Protein AF-A0A895A8F3-F1 (afdb_monomer_lite)

pLDDT: mean 84.78, std 18.34, range [39.97, 97.62]

Foldseek 3Di:
DDDPPPDPPAAACPPPPWDKDFDADCDPCVPPVHHGGHGFWIGGPFAGWIDGQDPPPGDDPQPTCGDPPGPCNNHDHPVCCVVPVPPDPDDPDD

Secondary structure (DSSP, 8-state):
---------PEETTSTT--EEEEEP-S-HHHHS--TTSEEEEEETTSS-EEE--SSS---GGG----TT-TTTTEE-HHHHHHH---SS-----

Radius of gyration: 17.78 Å; chains: 1; bounding box: 48×42×44 Å

Structure (mmCIF, N/CA/C/O backbone):
data_AF-A0A895A8F3-F1
#
_entry.id   AF-A0A895A8F3-F1
#
loop_
_atom_site.group_PDB
_atom_site.id
_atom_site.type_symbol
_atom_site.label_atom_id
_atom_site.label_alt_id
_atom_site.label_comp_id
_atom_site.label_asym_id
_atom_site.label_entity_id
_atom_site.label_seq_id
_atom_site.pdbx_PDB_ins_code
_atom_site.Cartn_x
_atom_site.Cartn_y
_atom_site.Cartn_z
_atom_site.occupancy
_atom_site.B_iso_or_equiv
_atom_site.auth_seq_id
_atom_site.auth_comp_id
_atom_site.auth_asym_id
_atom_site.auth_atom_id
_atom_site.pdbx_PDB_model_num
ATOM 1 N N . MET A 1 1 ? -34.647 12.004 23.676 1.00 43.09 1 MET A N 1
ATOM 2 C CA . MET A 1 1 ? -33.216 12.336 23.530 1.00 43.09 1 MET A CA 1
ATOM 3 C C . MET A 1 1 ? -32.440 11.033 23.522 1.00 43.09 1 MET A C 1
ATOM 5 O O . MET A 1 1 ? -32.375 10.400 24.561 1.00 43.09 1 MET A O 1
ATOM 9 N N . THR A 1 2 ? -31.906 10.627 22.373 1.00 39.97 2 THR A N 1
ATOM 10 C CA . THR A 1 2 ? -30.866 9.591 22.264 1.00 39.97 2 THR A CA 1
ATOM 11 C C . THR A 1 2 ? -30.160 9.822 20.933 1.00 39.97 2 THR A C 1
ATOM 13 O O . THR A 1 2 ? -30.634 9.400 19.883 1.00 39.97 2 THR A O 1
ATOM 16 N N . ALA A 1 3 ? -29.069 10.586 20.962 1.00 41.38 3 ALA A N 1
ATOM 17 C CA . ALA A 1 3 ? -28.160 10.669 19.829 1.00 41.38 3 ALA A CA 1
ATOM 18 C C . ALA A 1 3 ? -27.438 9.319 19.732 1.00 41.38 3 ALA A C 1
ATOM 20 O O . ALA A 1 3 ? -26.687 8.946 20.631 1.00 41.38 3 ALA A O 1
ATOM 21 N N . SER A 1 4 ? -27.740 8.547 18.689 1.00 44.59 4 SER A N 1
ATOM 22 C CA . SER A 1 4 ? -27.045 7.300 18.386 1.00 44.59 4 SER A CA 1
ATOM 23 C C . SER A 1 4 ? -25.570 7.598 18.131 1.00 44.59 4 SER A C 1
ATOM 25 O O . SER A 1 4 ? -25.228 8.326 17.201 1.00 44.59 4 SER A O 1
ATOM 27 N N . ASN A 1 5 ? -24.717 7.031 18.978 1.00 48.81 5 ASN A N 1
ATOM 28 C CA . ASN A 1 5 ? -23.268 7.080 18.876 1.00 48.81 5 ASN A CA 1
ATOM 29 C C . ASN A 1 5 ? -22.852 6.381 17.567 1.00 48.81 5 ASN A C 1
ATOM 31 O O . ASN A 1 5 ? -22.881 5.153 17.486 1.00 48.81 5 ASN A O 1
ATOM 35 N N . ARG A 1 6 ? -22.558 7.139 16.502 1.00 46.81 6 ARG A N 1
ATOM 36 C CA . ARG A 1 6 ? -21.938 6.579 15.295 1.00 46.81 6 ARG A CA 1
ATOM 37 C C . ARG A 1 6 ? -20.478 6.3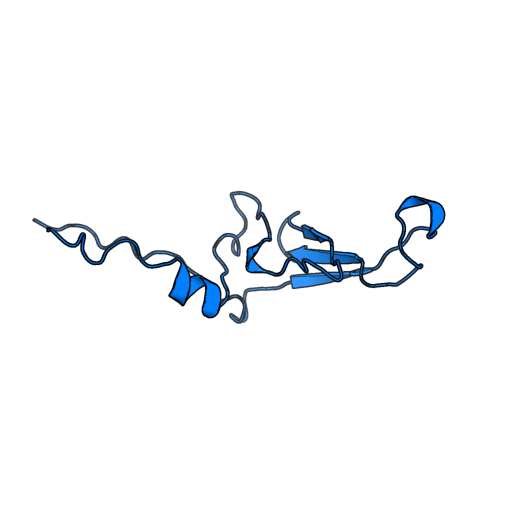21 15.635 1.00 46.81 6 ARG A C 1
ATOM 39 O O . ARG A 1 6 ? -19.670 7.238 15.569 1.00 46.81 6 ARG A O 1
ATOM 46 N N . SER A 1 7 ? -20.158 5.090 16.015 1.00 51.69 7 SER A N 1
ATOM 47 C CA . SER A 1 7 ? -18.776 4.625 16.066 1.00 51.69 7 SER A CA 1
ATOM 48 C C . SER A 1 7 ? -18.140 4.868 14.700 1.00 51.69 7 SER A C 1
ATOM 50 O O . SER A 1 7 ? -18.567 4.294 13.698 1.00 51.69 7 SER A O 1
ATOM 52 N N . SER A 1 8 ? -17.164 5.767 14.644 1.00 57.03 8 SER A N 1
ATOM 53 C CA . SER A 1 8 ? -16.288 5.931 13.492 1.00 57.03 8 SER A CA 1
ATOM 54 C C . SER A 1 8 ? -15.644 4.569 13.221 1.00 57.03 8 SER A C 1
ATOM 56 O O . SER A 1 8 ? -14.888 4.082 14.057 1.00 57.03 8 SER A O 1
ATOM 58 N N . ASN A 1 9 ? -15.993 3.914 12.109 1.00 70.12 9 ASN A N 1
ATOM 59 C CA . ASN A 1 9 ? -15.415 2.628 11.695 1.00 70.12 9 ASN A CA 1
ATOM 60 C C . ASN A 1 9 ? -13.972 2.845 11.223 1.00 70.12 9 ASN A C 1
ATOM 62 O O . ASN A 1 9 ? -13.693 2.756 10.033 1.00 70.12 9 ASN A O 1
ATOM 66 N N . VAL A 1 10 ? -13.073 3.205 12.134 1.00 76.31 10 VAL A N 1
ATOM 67 C CA . VAL A 1 10 ? -11.644 3.321 11.853 1.00 76.31 10 VAL A CA 1
ATOM 68 C C . VAL A 1 10 ? -10.993 1.998 12.243 1.00 76.31 10 VAL A C 1
ATOM 70 O O . VAL A 1 10 ? -11.067 1.587 13.399 1.00 76.31 10 VAL A O 1
ATOM 73 N N . GLN A 1 11 ? -10.423 1.314 11.254 1.00 89.50 11 GLN A N 1
ATOM 74 C CA . GLN A 1 11 ? -9.739 0.027 11.404 1.00 89.50 11 GLN A CA 1
ATOM 75 C C . GLN A 1 11 ? -8.228 0.273 11.510 1.00 89.50 11 GLN A C 1
ATOM 77 O O . GLN A 1 11 ? -7.717 1.239 10.939 1.00 89.50 11 GLN A O 1
ATOM 82 N N . SER A 1 12 ? -7.490 -0.574 12.223 1.00 92.25 12 SER A N 1
ATOM 83 C CA . SER A 1 12 ? -6.031 -0.473 12.257 1.00 92.25 12 SER A CA 1
ATOM 84 C C . SER A 1 12 ? -5.425 -1.099 11.002 1.00 92.25 12 SER A C 1
ATOM 86 O O . SER A 1 12 ? -5.834 -2.172 10.550 1.00 92.25 12 SER A O 1
ATOM 88 N N . VAL A 1 13 ? -4.379 -0.473 10.457 1.00 94.88 13 VAL A N 1
ATOM 89 C CA . VAL A 1 13 ? -3.582 -1.085 9.373 1.00 94.88 13 VAL A CA 1
ATOM 90 C C . VAL A 1 13 ? -2.838 -2.344 9.823 1.00 94.88 13 VAL A C 1
ATOM 92 O O . VAL A 1 13 ? -2.374 -3.110 8.988 1.00 94.88 13 VAL A O 1
ATOM 95 N N . TRP A 1 14 ? -2.746 -2.560 11.136 1.00 93.06 14 TRP A N 1
ATOM 96 C CA . TRP A 1 14 ? -2.086 -3.707 11.757 1.00 93.06 14 TRP A CA 1
ATOM 97 C C . TRP A 1 14 ? -3.059 -4.823 12.165 1.00 93.06 14 TRP A C 1
ATOM 99 O O . TRP A 1 14 ? -2.629 -5.811 12.760 1.00 93.06 14 TRP A O 1
ATOM 109 N N . ASP A 1 15 ? -4.361 -4.668 11.900 1.00 93.81 15 ASP A N 1
ATOM 110 C CA . ASP A 1 15 ? -5.334 -5.723 12.186 1.00 93.81 15 ASP A CA 1
ATOM 111 C C . ASP A 1 15 ? -5.067 -6.953 11.300 1.00 93.81 15 ASP A C 1
ATOM 113 O O . ASP A 1 15 ? -4.757 -6.790 10.121 1.00 93.81 15 ASP A O 1
ATOM 117 N N . PRO A 1 16 ? -5.251 -8.195 11.796 1.00 91.69 16 PRO A N 1
ATOM 118 C CA . PRO A 1 16 ? -4.993 -9.408 11.008 1.00 91.69 16 PRO A CA 1
ATOM 119 C C . PRO A 1 16 ? -5.813 -9.532 9.716 1.00 91.69 16 PRO A C 1
ATOM 121 O O . PRO A 1 16 ? -5.477 -10.339 8.857 1.00 91.69 16 PRO A O 1
ATOM 124 N N . GLY A 1 17 ? -6.918 -8.788 9.607 1.00 90.06 17 GLY A N 1
ATOM 125 C CA . GLY A 1 17 ? -7.763 -8.723 8.412 1.00 90.06 17 GLY A CA 1
ATOM 126 C C . GLY A 1 17 ? -7.421 -7.571 7.463 1.00 90.06 17 GLY A C 1
ATOM 127 O O . GLY A 1 17 ? -8.187 -7.327 6.534 1.00 90.06 17 GLY A O 1
ATOM 128 N N . THR A 1 18 ? -6.340 -6.830 7.715 1.00 94.94 18 THR A N 1
ATOM 129 C CA . THR A 1 18 ? -5.832 -5.792 6.817 1.00 94.94 18 THR A CA 1
ATOM 130 C C . THR A 1 18 ? -4.578 -6.308 6.121 1.00 94.94 18 THR A C 1
ATOM 132 O O . THR A 1 18 ? -3.605 -6.660 6.784 1.00 94.94 18 THR A O 1
ATOM 135 N N . GLU A 1 19 ? -4.577 -6.322 4.789 1.00 96.69 19 GLU A N 1
ATOM 136 C CA . GLU A 1 19 ? -3.465 -6.867 4.011 1.00 96.69 19 GLU A CA 1
ATOM 137 C C . GLU A 1 19 ? -3.043 -5.910 2.885 1.00 96.69 19 GLU A C 1
ATOM 139 O O . GLU A 1 19 ? -3.867 -5.282 2.207 1.00 96.69 19 GLU A O 1
ATOM 144 N N . PHE A 1 20 ? -1.728 -5.785 2.704 1.00 96.62 20 PHE A N 1
ATOM 145 C CA . PHE A 1 20 ? -1.094 -4.936 1.700 1.00 96.62 20 PHE A CA 1
ATOM 146 C C . PHE A 1 20 ? 0.067 -5.683 1.049 1.00 96.62 20 PHE A C 1
ATOM 148 O O . PHE A 1 20 ? 0.741 -6.481 1.700 1.00 96.62 20 PHE A O 1
ATOM 155 N N . GLU A 1 21 ? 0.335 -5.376 -0.214 1.00 96.38 21 GLU A N 1
ATOM 156 C CA . GLU A 1 21 ? 1.408 -5.991 -0.990 1.00 96.38 21 GLU A CA 1
ATOM 157 C C . GLU A 1 21 ? 2.335 -4.928 -1.586 1.00 96.38 21 GLU A C 1
ATOM 159 O O . GLU A 1 21 ? 1.907 -3.833 -1.947 1.00 96.38 21 GLU A O 1
ATOM 164 N N . ILE A 1 22 ? 3.624 -5.256 -1.694 1.00 96.25 22 ILE A N 1
ATOM 165 C CA . ILE A 1 22 ? 4.581 -4.462 -2.465 1.00 96.25 22 ILE A CA 1
ATOM 166 C C . ILE A 1 22 ? 4.771 -5.121 -3.830 1.00 96.25 22 ILE A C 1
ATOM 168 O O . ILE A 1 22 ? 5.475 -6.128 -3.955 1.00 96.25 22 ILE A O 1
ATOM 172 N N . THR A 1 23 ? 4.203 -4.505 -4.861 1.00 96.69 23 THR A N 1
ATOM 173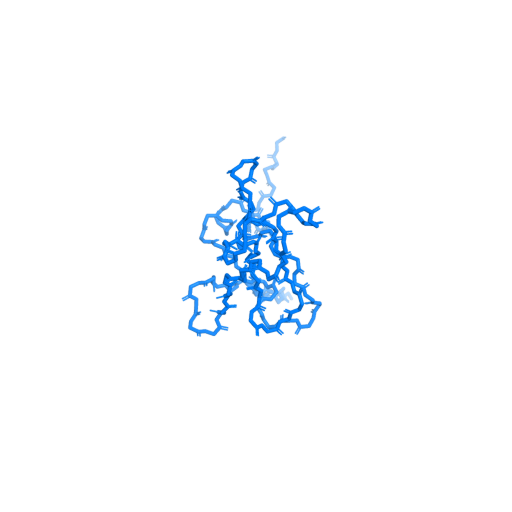 C CA . THR A 1 23 ? 4.306 -4.972 -6.243 1.00 96.69 23 THR A CA 1
ATOM 174 C C . THR A 1 23 ? 5.563 -4.416 -6.905 1.00 96.69 23 THR A C 1
ATOM 176 O O . THR A 1 23 ? 5.896 -3.230 -6.802 1.00 96.69 23 THR A O 1
ATOM 179 N N . ARG A 1 24 ? 6.290 -5.296 -7.600 1.00 96.94 24 ARG A N 1
ATOM 180 C CA . ARG A 1 24 ? 7.574 -4.996 -8.252 1.00 96.94 24 ARG A CA 1
ATOM 181 C C . ARG A 1 24 ? 7.401 -4.699 -9.736 1.00 96.94 24 ARG A C 1
ATOM 183 O O . ARG A 1 24 ? 6.551 -5.312 -10.382 1.00 96.94 24 ARG A O 1
ATOM 190 N N . SER A 1 25 ? 8.242 -3.822 -10.291 1.00 97.06 25 SER A N 1
ATOM 191 C CA . SER A 1 25 ? 8.227 -3.537 -11.729 1.00 97.06 25 SER A CA 1
ATOM 192 C C . SER A 1 25 ? 8.500 -4.800 -12.551 1.00 97.06 25 SER A C 1
ATOM 194 O O . SER A 1 25 ? 9.419 -5.565 -12.253 1.00 97.06 25 SER A O 1
ATOM 196 N N . GLN A 1 26 ? 7.686 -5.005 -13.587 1.00 97.12 26 GLN A N 1
ATOM 197 C CA . GLN A 1 26 ? 7.801 -6.104 -14.552 1.00 97.12 26 GLN A CA 1
ATOM 198 C C . GLN A 1 26 ? 8.183 -5.608 -15.955 1.00 97.12 26 GLN A C 1
ATOM 200 O O . GLN A 1 26 ? 8.254 -6.402 -16.890 1.00 97.12 26 GLN A O 1
ATOM 205 N N . SER A 1 27 ? 8.418 -4.304 -16.112 1.00 96.31 27 SER A N 1
ATOM 206 C CA . SER A 1 27 ? 8.787 -3.679 -17.382 1.00 96.31 27 SER A CA 1
ATOM 207 C C . SER A 1 27 ? 10.260 -3.254 -17.395 1.00 96.31 27 SER A C 1
ATOM 209 O O . SER A 1 27 ? 10.871 -3.064 -16.342 1.00 96.31 27 SER A O 1
ATOM 211 N N . PRO A 1 28 ? 10.867 -3.120 -18.585 1.00 95.88 28 PRO A N 1
ATOM 212 C CA . PRO A 1 28 ? 12.127 -2.417 -18.767 1.00 95.88 28 PRO A CA 1
ATOM 213 C C . PRO A 1 28 ? 12.092 -0.987 -18.214 1.00 95.88 28 PRO A C 1
ATOM 215 O O . PRO A 1 28 ? 11.114 -0.263 -18.392 1.00 95.88 28 PRO A O 1
ATOM 218 N N . ILE A 1 29 ? 13.236 -0.539 -17.688 1.00 96.06 29 ILE A N 1
ATOM 219 C CA . ILE A 1 29 ? 13.425 0.813 -17.131 1.00 96.06 29 ILE A CA 1
ATOM 220 C C . ILE A 1 29 ? 13.071 1.945 -18.099 1.00 96.06 29 ILE A C 1
ATOM 222 O O . ILE A 1 29 ? 12.681 3.028 -17.678 1.00 96.06 29 ILE A O 1
ATOM 226 N N . SER A 1 30 ? 13.183 1.707 -19.404 1.00 96.56 30 SER A N 1
ATOM 227 C CA . SER A 1 30 ? 12.829 2.685 -20.431 1.00 96.56 30 SER A CA 1
ATOM 228 C C . SER A 1 30 ? 11.329 2.968 -20.532 1.00 96.56 30 SER A C 1
ATOM 230 O O . SER A 1 30 ? 10.965 3.979 -21.123 1.00 96.56 30 SER A O 1
ATOM 232 N N . GLU A 1 31 ? 10.465 2.085 -20.024 1.00 95.75 31 GLU A N 1
ATOM 233 C CA . GLU A 1 31 ? 9.009 2.221 -20.161 1.00 95.75 31 GLU A CA 1
ATOM 234 C C . GLU A 1 31 ? 8.365 2.918 -18.964 1.00 95.75 31 GLU A C 1
ATOM 236 O O . GLU A 1 31 ? 7.478 3.750 -19.142 1.00 95.75 31 GLU A O 1
ATOM 241 N N . ASP A 1 32 ? 8.802 2.601 -17.746 1.00 91.56 32 ASP A N 1
ATOM 242 C CA . ASP A 1 32 ? 8.182 3.111 -16.522 1.00 91.56 32 ASP A CA 1
ATOM 243 C C . ASP A 1 32 ? 9.147 3.834 -15.579 1.00 91.56 32 ASP A C 1
ATOM 245 O O . ASP A 1 32 ? 8.703 4.366 -14.564 1.00 91.56 32 ASP A O 1
ATOM 249 N N . GLY A 1 33 ? 10.438 3.884 -15.915 1.00 93.00 33 GLY A N 1
ATOM 250 C CA . GLY A 1 33 ? 11.473 4.491 -15.084 1.00 93.00 33 GLY A CA 1
ATOM 251 C C . GLY A 1 33 ? 11.995 3.584 -13.973 1.00 93.00 33 GLY A C 1
ATOM 252 O O . GLY A 1 33 ? 12.864 4.035 -13.227 1.00 93.00 33 GLY A O 1
ATOM 253 N N . PHE A 1 34 ? 11.526 2.330 -13.884 1.00 94.81 34 PHE A N 1
ATOM 254 C CA . PHE A 1 34 ? 11.903 1.408 -12.819 1.00 94.81 34 PHE A CA 1
ATOM 255 C C . PHE A 1 34 ? 12.803 0.259 -13.306 1.00 94.81 34 PHE A C 1
ATOM 257 O O . PHE A 1 34 ? 12.582 -0.346 -14.354 1.00 94.81 34 PHE A O 1
ATOM 264 N N . LYS A 1 35 ? 13.835 -0.102 -12.538 1.00 95.81 35 LYS A N 1
ATOM 265 C CA . LYS A 1 35 ? 14.600 -1.336 -12.765 1.00 95.81 35 LYS A CA 1
ATOM 266 C C . LYS A 1 35 ? 13.688 -2.551 -12.619 1.00 95.81 35 LYS A C 1
ATOM 268 O O . LYS A 1 35 ? 12.881 -2.64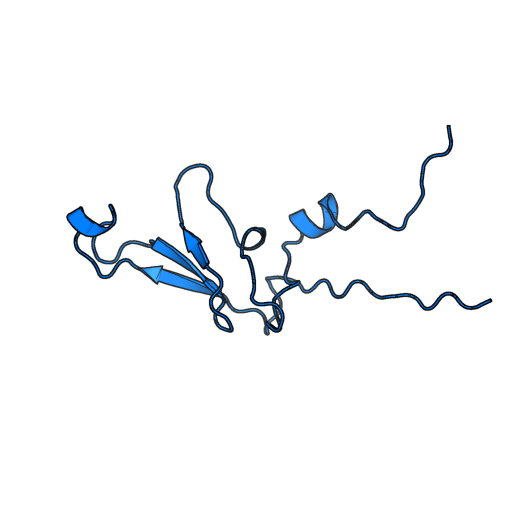8 -11.695 1.00 95.81 35 LYS A O 1
ATOM 273 N N . LEU A 1 36 ? 13.893 -3.536 -13.491 1.00 96.94 36 LEU A N 1
ATOM 274 C CA . LEU A 1 36 ? 13.147 -4.788 -13.440 1.00 96.94 36 LEU A CA 1
ATOM 275 C C . LEU A 1 36 ? 13.283 -5.446 -12.058 1.00 96.94 36 LEU A C 1
ATOM 277 O O . LEU A 1 36 ? 14.392 -5.671 -11.567 1.00 96.94 36 LEU A O 1
ATOM 281 N N . GLY A 1 37 ? 12.144 -5.769 -11.450 1.00 95.88 37 GLY A N 1
ATOM 282 C CA . GLY A 1 37 ? 12.066 -6.398 -10.139 1.00 95.88 37 GLY A CA 1
ATOM 283 C C . GLY A 1 37 ? 12.200 -5.444 -8.952 1.00 95.88 37 GLY A C 1
ATOM 284 O O . GLY A 1 37 ? 12.127 -5.911 -7.813 1.00 95.88 37 GLY A O 1
ATOM 285 N N . GLU A 1 38 ? 12.373 -4.138 -9.148 1.00 95.62 38 GLU A N 1
ATOM 286 C CA . GLU A 1 38 ? 12.410 -3.210 -8.017 1.00 95.62 38 GLU A CA 1
ATOM 287 C C . GLU A 1 38 ? 11.004 -2.896 -7.474 1.00 95.62 38 GLU A C 1
ATOM 289 O O . GLU A 1 38 ? 10.031 -2.955 -8.234 1.00 95.62 38 GLU A O 1
ATOM 294 N N . PRO A 1 39 ? 10.860 -2.615 -6.162 1.00 94.75 39 PRO A N 1
ATOM 295 C CA . PRO A 1 39 ? 9.595 -2.179 -5.577 1.00 94.75 39 PRO A CA 1
ATOM 296 C C . PRO A 1 39 ? 9.045 -0.953 -6.301 1.00 94.75 39 PRO A C 1
ATOM 298 O O . PRO A 1 39 ? 9.748 0.041 -6.445 1.00 94.75 39 PRO A O 1
ATOM 301 N N . LYS A 1 40 ? 7.790 -1.032 -6.744 1.00 95.25 40 LYS A N 1
ATOM 302 C CA . LYS A 1 40 ? 7.160 0.023 -7.540 1.00 95.25 40 LYS A CA 1
ATOM 303 C C . LYS A 1 40 ? 5.889 0.547 -6.894 1.00 95.25 40 LYS A C 1
ATOM 305 O O . LYS A 1 40 ? 5.703 1.755 -6.815 1.00 95.25 40 LYS A O 1
ATOM 310 N N . TYR A 1 41 ? 5.020 -0.342 -6.428 1.00 96.75 41 TYR A N 1
ATOM 311 C CA . TYR A 1 41 ? 3.749 0.038 -5.822 1.00 96.75 41 TYR A CA 1
ATOM 312 C C . TYR A 1 41 ? 3.587 -0.591 -4.446 1.00 96.75 41 TYR A C 1
ATOM 314 O O . TYR A 1 41 ? 4.009 -1.723 -4.228 1.00 96.75 41 TYR A O 1
ATOM 322 N N . LEU A 1 42 ? 2.937 0.143 -3.549 1.00 96.62 42 LEU A N 1
ATOM 323 C CA . LEU A 1 42 ? 2.239 -0.411 -2.398 1.00 96.62 42 LEU A CA 1
ATOM 324 C C . LEU A 1 42 ? 0.766 -0.545 -2.787 1.00 96.62 42 LEU A C 1
ATOM 326 O O . LEU A 1 42 ? 0.169 0.428 -3.249 1.00 96.62 42 LEU A O 1
ATOM 330 N N . GLU A 1 43 ? 0.192 -1.730 -2.624 1.00 97.62 43 GLU A N 1
ATOM 331 C CA . GLU A 1 43 ? -1.141 -2.081 -3.113 1.00 97.62 43 GLU A CA 1
ATOM 332 C C . GLU A 1 43 ? -2.000 -2.699 -2.001 1.00 97.62 43 GLU A C 1
ATOM 334 O O . GLU A 1 43 ? -1.501 -3.316 -1.060 1.00 97.62 43 GLU A O 1
ATOM 339 N N . CYS A 1 44 ? -3.315 -2.525 -2.108 1.00 97.38 44 CYS A N 1
ATOM 340 C CA . CYS A 1 44 ? -4.296 -3.228 -1.289 1.00 97.38 44 CYS A CA 1
ATOM 341 C C . CYS A 1 44 ? -4.480 -4.660 -1.805 1.00 97.38 44 CYS A C 1
ATOM 343 O O . CYS A 1 44 ? -4.771 -4.845 -2.984 1.00 97.38 44 CYS A O 1
ATOM 345 N N . ALA A 1 45 ? -4.445 -5.666 -0.929 1.00 97.19 45 ALA A N 1
ATOM 346 C CA . ALA A 1 45 ? -4.654 -7.060 -1.340 1.00 97.19 45 ALA A CA 1
ATOM 347 C C . ALA A 1 45 ? -6.120 -7.405 -1.695 1.00 97.19 45 ALA A C 1
ATOM 349 O O . ALA A 1 45 ? -6.421 -8.507 -2.154 1.00 97.19 45 ALA A O 1
ATOM 350 N N . HIS A 1 46 ? -7.067 -6.492 -1.456 1.00 96.31 46 HIS A N 1
ATOM 351 C CA . HIS A 1 46 ? -8.509 -6.748 -1.586 1.00 96.31 46 HIS A CA 1
ATOM 352 C C . HIS A 1 46 ? -9.234 -5.811 -2.563 1.00 96.31 46 HIS A C 1
ATOM 354 O O . HIS A 1 46 ? -10.442 -5.945 -2.759 1.00 96.31 46 HIS A O 1
ATOM 360 N N . CYS A 1 47 ? -8.549 -4.828 -3.149 1.00 97.06 47 CYS A N 1
ATOM 361 C CA . CYS A 1 47 ? -9.141 -3.903 -4.119 1.00 97.06 47 CYS A CA 1
ATOM 362 C C . CYS A 1 47 ? -8.073 -3.323 -5.051 1.00 97.06 47 CYS A C 1
ATOM 364 O O . CYS A 1 47 ? -6.895 -3.608 -4.886 1.00 97.06 47 CYS A O 1
ATOM 366 N N . SER A 1 48 ? -8.459 -2.470 -6.000 1.00 96.50 48 SER A N 1
ATOM 367 C CA . SER A 1 48 ? -7.526 -1.936 -7.006 1.00 96.50 48 SER A CA 1
ATOM 368 C C . SER A 1 48 ? -6.620 -0.788 -6.521 1.00 96.50 48 SER A C 1
ATOM 370 O O . SER A 1 48 ? -5.846 -0.229 -7.302 1.00 96.50 48 SER A O 1
ATOM 372 N N . ALA A 1 49 ? -6.716 -0.412 -5.242 1.00 97.44 49 ALA A N 1
ATOM 373 C CA . ALA A 1 49 ? -5.988 0.718 -4.682 1.00 97.44 49 ALA A CA 1
ATOM 374 C C . ALA A 1 49 ? -4.486 0.468 -4.613 1.00 97.44 49 ALA A C 1
ATOM 376 O O . ALA A 1 49 ? -4.034 -0.553 -4.093 1.00 97.44 49 ALA A O 1
ATOM 377 N N . ARG A 1 50 ? -3.725 1.456 -5.082 1.00 97.12 50 ARG A N 1
ATOM 378 C CA . ARG A 1 50 ? -2.268 1.449 -5.057 1.00 97.12 50 ARG A CA 1
ATOM 379 C C . ARG A 1 50 ? -1.690 2.852 -5.036 1.00 97.12 50 ARG A C 1
ATOM 381 O O . ARG A 1 50 ? -2.285 3.776 -5.592 1.00 97.12 50 ARG A O 1
ATOM 388 N N . VAL A 1 51 ? -0.505 2.982 -4.457 1.00 96.19 51 VAL A N 1
ATOM 389 C CA . VAL A 1 51 ? 0.317 4.197 -4.487 1.00 96.19 51 VAL A CA 1
ATOM 390 C C . VAL A 1 51 ? 1.715 3.860 -4.989 1.00 96.19 51 VAL A C 1
ATOM 392 O O . VAL A 1 51 ? 2.224 2.764 -4.754 1.00 96.19 51 VAL A O 1
ATOM 395 N N . LEU A 1 52 ? 2.315 4.784 -5.740 1.00 94.81 52 LEU A N 1
ATOM 396 C CA . LEU A 1 52 ? 3.674 4.631 -6.255 1.00 94.81 52 LEU A CA 1
ATOM 397 C C . LEU A 1 52 ? 4.674 4.821 -5.114 1.00 94.81 52 LEU A C 1
ATOM 399 O O . LEU A 1 52 ? 4.627 5.842 -4.441 1.00 94.81 52 LEU A O 1
ATOM 403 N N . LEU A 1 53 ? 5.588 3.876 -4.925 1.00 93.12 53 LEU A N 1
ATOM 404 C CA . LEU A 1 53 ? 6.683 4.022 -3.973 1.00 93.12 53 LEU A CA 1
ATOM 405 C C . LEU A 1 53 ? 7.753 4.935 -4.580 1.00 93.12 53 LEU A C 1
ATOM 407 O O . LEU A 1 53 ? 8.389 4.594 -5.576 1.00 93.12 53 LEU A O 1
ATOM 411 N N . THR A 1 54 ? 7.933 6.103 -3.977 1.00 89.44 54 THR A N 1
ATOM 412 C CA . THR A 1 54 ? 8.922 7.123 -4.350 1.00 89.44 54 THR A CA 1
ATOM 413 C C . THR A 1 54 ? 9.818 7.439 -3.160 1.00 89.44 54 THR A C 1
ATOM 415 O O . THR A 1 54 ? 9.426 7.210 -2.020 1.00 89.44 54 THR A O 1
ATOM 418 N N . GLU A 1 55 ? 11.027 7.955 -3.404 1.00 86.00 55 GLU A N 1
ATOM 419 C CA . GLU A 1 55 ? 11.948 8.312 -2.313 1.00 86.00 55 GLU A CA 1
ATOM 420 C C . GLU A 1 55 ? 11.380 9.456 -1.459 1.00 86.00 55 GLU A C 1
ATOM 422 O O . GLU A 1 55 ? 11.193 9.285 -0.257 1.00 86.00 55 GLU A O 1
ATOM 427 N N . GLU A 1 56 ? 11.042 10.594 -2.079 1.00 86.56 56 GLU A N 1
ATOM 428 C CA . GLU A 1 56 ? 10.441 11.744 -1.396 1.00 86.56 56 GLU A CA 1
ATOM 429 C C . GLU A 1 56 ? 9.469 12.520 -2.315 1.00 86.56 56 GLU A C 1
ATOM 431 O O . GLU A 1 56 ? 9.843 12.882 -3.434 1.00 86.56 56 GLU A O 1
ATOM 436 N N . PRO A 1 57 ? 8.235 12.826 -1.858 1.00 84.38 57 PRO A N 1
ATOM 437 C CA . PRO A 1 57 ? 7.587 12.232 -0.688 1.00 84.38 57 PRO A CA 1
ATOM 438 C C . PRO A 1 57 ? 7.331 10.736 -0.928 1.00 84.38 57 PRO A C 1
ATOM 440 O O . PRO A 1 57 ? 7.042 10.337 -2.051 1.00 84.38 57 PRO A O 1
ATOM 443 N N . SER A 1 58 ? 7.427 9.913 0.114 1.00 83.81 58 SER A N 1
ATOM 444 C CA . SER A 1 58 ? 7.078 8.490 0.045 1.00 83.81 58 SER A CA 1
ATOM 445 C C . SER A 1 58 ? 5.634 8.311 0.520 1.00 83.81 58 SER A C 1
ATOM 447 O O . SER A 1 58 ? 5.395 8.406 1.728 1.00 83.81 58 SER A O 1
ATOM 449 N N . PRO A 1 59 ? 4.648 8.135 -0.382 1.00 89.19 59 PRO A N 1
ATOM 450 C CA . PRO A 1 59 ? 3.277 7.869 0.035 1.00 89.19 59 PRO A CA 1
ATOM 451 C C . PRO A 1 59 ? 3.207 6.507 0.733 1.00 89.19 59 PRO A C 1
ATOM 453 O O . PRO A 1 59 ? 3.805 5.524 0.290 1.00 89.19 59 PRO A O 1
ATOM 456 N N . GLY A 1 60 ? 2.475 6.460 1.837 1.00 89.75 60 GLY A N 1
ATOM 457 C CA . GLY A 1 60 ? 2.300 5.281 2.664 1.00 89.75 60 GLY A CA 1
ATOM 458 C C . GLY A 1 60 ? 0.906 4.676 2.541 1.00 89.75 60 GLY A C 1
ATOM 459 O O . GLY A 1 60 ? 0.143 4.926 1.607 1.00 89.75 60 GLY A O 1
ATOM 460 N N . ILE A 1 61 ? 0.580 3.836 3.524 1.00 93.62 61 ILE A N 1
ATOM 461 C CA . ILE A 1 61 ? -0.703 3.130 3.600 1.00 93.62 61 ILE A CA 1
ATOM 462 C C . ILE A 1 61 ? -1.879 4.114 3.725 1.00 93.62 61 ILE A C 1
ATOM 464 O O . ILE A 1 61 ? -2.941 3.865 3.159 1.00 93.62 61 ILE A O 1
ATOM 468 N N . ASP A 1 62 ? -1.705 5.237 4.427 1.00 92.88 62 ASP A N 1
ATOM 469 C CA . ASP A 1 62 ? -2.783 6.208 4.659 1.00 92.88 62 ASP A CA 1
ATOM 470 C C . ASP A 1 62 ? -3.203 6.960 3.380 1.00 92.88 62 ASP A C 1
ATOM 472 O O . ASP A 1 62 ? -4.329 7.458 3.293 1.00 92.88 62 ASP A O 1
ATOM 476 N N . GLU A 1 63 ? -2.339 6.995 2.360 1.00 92.50 63 GLU A N 1
ATOM 477 C CA . GLU A 1 63 ? -2.605 7.609 1.056 1.00 92.50 63 GLU A CA 1
ATOM 478 C C . GLU A 1 63 ? -3.331 6.671 0.073 1.00 92.50 63 GLU A C 1
ATOM 480 O O . GLU A 1 63 ? -3.773 7.127 -0.990 1.00 92.50 63 GLU A O 1
ATOM 485 N N . LEU A 1 64 ? -3.508 5.383 0.409 1.00 94.88 64 LEU A N 1
ATOM 486 C CA . LEU A 1 64 ? -4.220 4.422 -0.437 1.00 94.88 64 LEU A CA 1
ATOM 487 C C . LEU A 1 64 ? -5.694 4.813 -0.614 1.00 94.88 64 LEU A C 1
ATOM 489 O O . LEU A 1 64 ? -6.522 4.745 0.299 1.00 94.88 64 LEU A O 1
ATOM 493 N N . GLN A 1 65 ? -6.047 5.170 -1.849 1.00 93.81 65 GLN A N 1
ATOM 494 C CA . GLN A 1 65 ? -7.418 5.489 -2.237 1.00 93.81 65 GLN A CA 1
ATOM 495 C C . GLN A 1 65 ? -8.193 4.208 -2.549 1.00 93.81 65 GLN A C 1
ATOM 497 O O . GLN A 1 65 ? -8.270 3.763 -3.691 1.00 93.81 65 GLN A O 1
ATOM 502 N N . HIS A 1 66 ? -8.744 3.604 -1.501 1.00 95.69 66 HIS A N 1
ATOM 503 C CA . HIS A 1 66 ? -9.542 2.386 -1.589 1.00 95.69 66 HIS A CA 1
ATOM 504 C C . HIS A 1 66 ? -10.830 2.539 -2.404 1.00 95.69 66 HIS A C 1
ATOM 506 O O . HIS A 1 66 ? -11.531 3.553 -2.320 1.00 95.69 66 HIS A O 1
ATOM 512 N N . ASP A 1 67 ? -11.196 1.455 -3.096 1.00 95.88 67 ASP A N 1
ATOM 513 C CA . ASP A 1 67 ? -12.500 1.323 -3.740 1.00 95.88 67 ASP A CA 1
ATOM 514 C C . ASP A 1 67 ? -13.639 1.500 -2.717 1.00 95.88 67 ASP A C 1
ATOM 516 O O . ASP A 1 67 ? -13.495 1.097 -1.555 1.00 95.88 67 ASP A O 1
ATOM 520 N N . PRO A 1 68 ? -14.810 2.041 -3.113 1.00 94.12 68 PRO A N 1
ATOM 521 C CA . PRO A 1 68 ? -15.861 2.408 -2.167 1.00 94.12 68 PRO A CA 1
ATOM 522 C C . PRO A 1 68 ? -16.377 1.278 -1.272 1.00 94.12 68 PRO A C 1
ATOM 524 O O . PRO A 1 68 ? -16.861 1.562 -0.175 1.00 94.12 68 PRO A O 1
ATOM 527 N N . PHE A 1 69 ? -16.265 0.036 -1.746 1.00 94.50 69 PHE A N 1
ATOM 528 C CA . PHE A 1 69 ? -16.750 -1.183 -1.097 1.00 94.50 69 PHE A CA 1
ATOM 529 C C . PHE A 1 69 ? -15.628 -2.047 -0.501 1.00 94.50 69 PHE A C 1
ATOM 531 O O . PHE A 1 69 ? -15.890 -3.160 -0.052 1.00 94.50 69 PHE A O 1
ATOM 538 N N . CYS A 1 70 ? -14.381 -1.570 -0.504 1.00 95.38 70 CYS A N 1
ATOM 539 C CA . CYS A 1 70 ? -13.267 -2.309 0.077 1.00 95.38 70 CYS A CA 1
ATOM 540 C C . CYS A 1 70 ? -13.403 -2.379 1.607 1.00 95.38 70 CYS A C 1
ATOM 542 O O . CYS A 1 70 ? -13.592 -1.354 2.262 1.00 95.38 70 CYS A O 1
ATOM 544 N N . GLY A 1 71 ? -13.263 -3.578 2.183 1.00 93.31 71 GLY A N 1
ATOM 545 C CA . GLY A 1 71 ? -13.370 -3.786 3.633 1.00 93.31 71 GLY A CA 1
ATOM 546 C C . GLY A 1 71 ? -12.334 -2.998 4.443 1.00 93.31 71 GLY A C 1
ATOM 547 O O . GLY A 1 71 ? -12.652 -2.499 5.514 1.00 93.31 71 GLY A O 1
ATOM 548 N N . GLN A 1 72 ? -11.138 -2.790 3.887 1.00 94.25 72 GLN A N 1
ATOM 549 C CA . GLN A 1 72 ? -10.049 -2.021 4.504 1.00 94.25 72 GLN A CA 1
ATOM 550 C C . GLN A 1 72 ? -10.048 -0.526 4.121 1.00 94.25 72 GLN A C 1
ATOM 552 O O . GLN A 1 72 ? -9.081 0.177 4.392 1.00 94.25 72 GLN A O 1
ATOM 557 N N . ARG A 1 73 ? -11.134 0.009 3.530 1.00 94.25 73 ARG A N 1
ATOM 558 C CA . ARG A 1 73 ? -11.219 1.418 3.078 1.00 94.25 73 ARG A CA 1
ATOM 559 C C . ARG A 1 73 ? -10.940 2.452 4.175 1.00 94.25 73 ARG A C 1
ATOM 561 O O . ARG A 1 73 ? -10.458 3.549 3.882 1.00 94.25 73 ARG A O 1
ATOM 568 N N . PHE A 1 74 ? -11.244 2.103 5.421 1.00 92.62 74 PHE A N 1
ATOM 569 C CA . PHE A 1 74 ? -11.037 2.949 6.596 1.00 92.62 74 PHE A CA 1
ATOM 570 C C . PHE A 1 74 ? -9.870 2.481 7.480 1.00 92.62 74 PHE A C 1
ATOM 572 O O . PHE A 1 74 ? -9.769 2.917 8.626 1.00 92.62 74 PHE A O 1
ATOM 579 N N . ALA A 1 75 ? -9.000 1.600 6.972 1.00 94.38 75 ALA A N 1
ATOM 580 C CA . ALA A 1 75 ? -7.776 1.225 7.669 1.00 94.38 75 ALA A CA 1
ATOM 581 C C . ALA A 1 75 ? -6.828 2.432 7.733 1.00 94.38 75 ALA A C 1
ATOM 583 O O . ALA A 1 75 ? -6.548 3.050 6.702 1.00 94.38 75 ALA A O 1
ATOM 584 N N . ARG A 1 76 ? -6.378 2.805 8.935 1.00 94.25 76 ARG A N 1
ATOM 585 C CA . ARG A 1 76 ? -5.509 3.970 9.178 1.00 94.25 76 ARG A CA 1
ATOM 586 C C . ARG A 1 76 ? -4.403 3.657 10.175 1.00 94.25 76 ARG A C 1
ATOM 588 O O . ARG A 1 76 ? -4.610 2.861 11.095 1.00 94.25 76 ARG A O 1
ATOM 595 N N . THR A 1 77 ? -3.237 4.274 10.006 1.00 93.50 77 THR A N 1
ATOM 596 C CA . THR A 1 77 ? -2.141 4.169 10.980 1.00 93.50 77 THR A CA 1
ATOM 597 C C . THR A 1 77 ? -2.518 4.841 12.298 1.00 93.50 77 THR A C 1
ATOM 599 O O . THR A 1 77 ? -3.352 5.744 12.334 1.00 93.50 77 THR A O 1
ATOM 602 N N . THR A 1 78 ? -1.877 4.438 13.399 1.00 91.69 78 THR A N 1
ATOM 603 C CA . THR A 1 78 ? -2.063 5.090 14.707 1.00 91.69 78 THR A CA 1
ATOM 604 C C . THR A 1 78 ? -1.796 6.592 14.630 1.00 91.69 78 THR A C 1
ATOM 606 O O . THR A 1 78 ? -2.586 7.377 15.142 1.00 91.69 78 THR A O 1
ATOM 609 N N . TRP A 1 79 ? -0.742 6.995 13.916 1.00 90.44 79 TRP A N 1
ATOM 610 C CA . TRP A 1 79 ? -0.415 8.404 13.724 1.00 90.44 79 TRP A CA 1
ATOM 611 C C . TRP A 1 79 ? -1.553 9.160 13.025 1.00 90.44 79 TRP A C 1
ATOM 613 O O . TRP A 1 79 ? -2.006 10.191 13.517 1.00 90.44 79 TRP A O 1
ATOM 623 N N . TRP A 1 80 ? -2.086 8.623 11.922 1.00 91.94 80 TRP A N 1
ATOM 624 C CA . TRP A 1 80 ? -3.217 9.253 11.240 1.00 91.94 80 TRP A CA 1
ATOM 625 C C . TRP A 1 80 ? -4.424 9.384 12.173 1.00 91.94 80 TRP A C 1
ATOM 627 O O . TRP A 1 80 ? -5.061 10.435 12.237 1.00 91.94 80 TRP A O 1
ATOM 637 N N . GLN A 1 81 ? -4.721 8.330 12.937 1.00 90.69 81 GLN A N 1
ATOM 638 C CA . GLN A 1 81 ? -5.849 8.315 13.865 1.00 90.69 81 GLN A CA 1
ATOM 639 C C . GLN A 1 81 ? -5.738 9.423 14.917 1.00 90.69 81 GLN A C 1
ATOM 641 O O . GLN A 1 81 ? -6.706 10.154 15.131 1.00 90.69 81 GLN A O 1
ATOM 646 N N . GLU A 1 82 ? -4.564 9.584 15.522 1.00 89.56 82 GLU A N 1
ATOM 647 C CA . GLU A 1 82 ? -4.288 10.610 16.533 1.00 89.56 82 GLU A CA 1
ATOM 648 C C . GLU A 1 82 ? -4.397 12.034 15.974 1.00 89.56 82 GLU A C 1
ATOM 650 O O . GLU A 1 82 ? -4.869 12.936 16.665 1.00 89.56 82 GLU A O 1
ATOM 655 N N . HIS A 1 83 ? -4.000 12.235 14.717 1.00 89.38 83 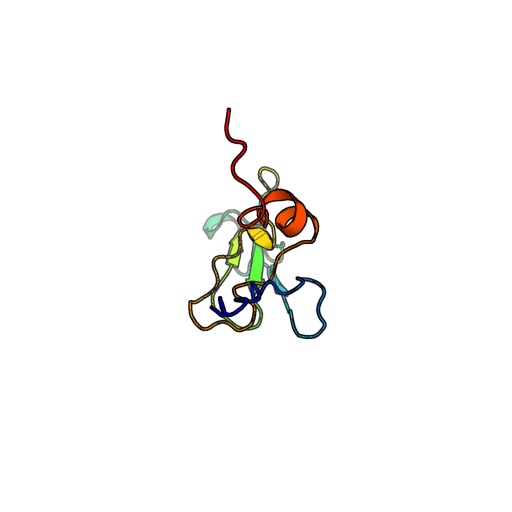HIS A N 1
ATOM 656 C CA . HIS A 1 83 ? -3.926 13.559 14.105 1.00 89.38 83 HIS A CA 1
ATOM 657 C C . HIS A 1 83 ? -5.198 13.988 13.355 1.00 89.38 83 HIS A C 1
ATOM 659 O O . HIS A 1 83 ? -5.432 15.187 13.209 1.00 89.38 83 HIS A O 1
ATOM 665 N N . PHE A 1 84 ? -6.027 13.043 12.895 1.00 84.56 84 PHE A N 1
ATOM 666 C CA . PHE A 1 84 ? -7.149 13.330 11.987 1.00 84.56 84 PHE A CA 1
ATOM 667 C C . PHE A 1 84 ? -8.509 12.766 12.426 1.00 84.56 84 PHE A C 1
ATOM 669 O O . PHE A 1 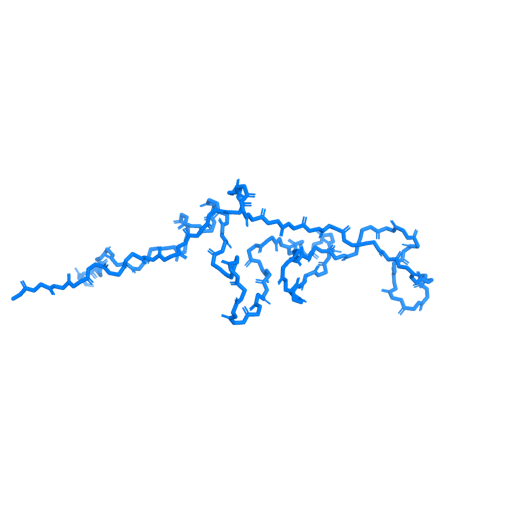84 ? -9.516 13.065 11.786 1.00 84.56 84 PHE A O 1
ATOM 676 N N . THR A 1 85 ? -8.596 12.003 13.523 1.00 79.06 85 THR A N 1
ATOM 677 C CA . THR A 1 85 ? -9.898 11.531 14.062 1.00 79.06 85 THR A CA 1
ATOM 678 C C . THR A 1 85 ? -10.563 12.563 14.985 1.00 79.06 85 THR A C 1
ATOM 680 O O . THR A 1 85 ? -11.682 12.353 15.457 1.00 79.06 85 THR A O 1
ATOM 683 N N . ALA A 1 86 ? -9.904 13.696 15.249 1.00 63.44 86 ALA A N 1
ATOM 684 C CA . ALA A 1 86 ? -10.430 14.767 16.087 1.00 63.44 86 ALA A CA 1
ATOM 685 C C . ALA A 1 86 ? -11.511 15.586 15.357 1.00 63.44 86 ALA A C 1
ATOM 687 O O . ALA A 1 86 ? -11.281 16.719 14.964 1.00 63.44 86 ALA A O 1
ATOM 688 N N . ASP A 1 87 ? -12.702 15.001 15.224 1.00 54.22 87 ASP A N 1
ATOM 689 C CA . ASP A 1 87 ? -13.959 15.726 15.027 1.00 54.22 87 ASP A CA 1
ATOM 690 C C . ASP A 1 87 ? -15.121 14.935 15.648 1.00 54.22 87 ASP A C 1
ATOM 692 O O . ASP A 1 87 ? -15.819 14.165 14.989 1.00 54.22 87 ASP A O 1
ATOM 696 N N . ASN A 1 88 ? -15.264 15.089 16.972 1.00 49.62 88 ASN A N 1
ATOM 697 C CA . ASN A 1 88 ? -16.525 15.190 17.736 1.00 49.62 88 ASN A CA 1
ATOM 698 C C . ASN A 1 88 ? -16.248 15.480 19.234 1.00 49.62 88 ASN A C 1
ATOM 700 O O . ASN A 1 88 ? -16.922 14.958 20.120 1.00 49.62 88 ASN A O 1
ATOM 704 N N . ALA A 1 89 ? -15.254 16.312 19.559 1.00 49.59 89 ALA A N 1
ATOM 705 C CA . ALA A 1 89 ? -15.024 16.753 20.936 1.00 49.59 89 ALA A CA 1
ATOM 706 C C . ALA A 1 89 ? -14.681 18.247 20.982 1.00 49.59 89 ALA A C 1
ATOM 708 O O . ALA A 1 89 ? -13.535 18.632 21.166 1.00 49.59 89 ALA A O 1
ATOM 709 N N . GLY A 1 90 ? -15.719 19.074 20.841 1.00 42.69 90 GLY A N 1
ATOM 710 C CA . GLY A 1 90 ? -15.718 20.455 21.317 1.00 42.69 90 GLY A CA 1
ATOM 711 C C . GLY A 1 90 ? -15.122 21.486 20.362 1.00 42.69 90 GLY A C 1
ATOM 712 O O . GLY A 1 90 ? -13.916 21.697 20.318 1.00 42.69 90 GLY A O 1
ATOM 713 N N . SER A 1 91 ? -16.000 22.246 19.706 1.00 40.56 91 SER A N 1
ATOM 714 C CA . SER A 1 91 ? -15.682 23.629 19.353 1.00 40.56 91 SER A CA 1
ATOM 715 C C . SER A 1 91 ? -15.194 24.369 20.608 1.00 40.56 91 SER A C 1
ATOM 717 O O . SER A 1 91 ? -15.919 24.360 21.609 1.00 40.56 91 SER A O 1
ATOM 719 N N . PRO A 1 92 ? -14.037 25.053 20.603 1.00 43.25 92 PRO A N 1
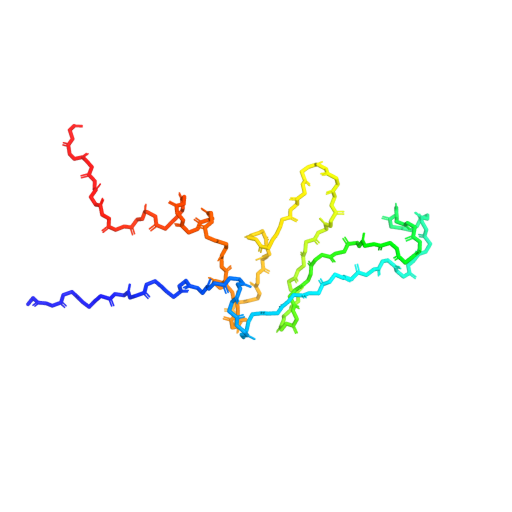ATOM 720 C CA . PRO A 1 92 ? -13.804 26.089 21.589 1.00 43.25 92 PRO A CA 1
ATOM 721 C C . PRO A 1 92 ? -14.673 27.288 21.198 1.00 43.25 92 PRO A C 1
ATOM 723 O O . PRO A 1 92 ? -14.452 27.938 20.180 1.00 43.25 92 PRO A O 1
ATOM 726 N N . SER A 1 93 ? -15.707 27.558 21.993 1.00 44.78 93 SER A N 1
ATOM 727 C CA . SER A 1 93 ? -16.307 28.887 22.028 1.00 44.78 93 SER A CA 1
ATOM 728 C C . SER A 1 93 ? -15.300 29.843 22.667 1.00 44.78 93 SER A C 1
ATOM 730 O O . SER A 1 93 ? -15.057 29.740 23.869 1.00 44.78 93 SER A O 1
ATOM 732 N N . ALA A 1 94 ? -14.734 30.751 21.874 1.00 43.22 94 ALA A N 1
ATOM 733 C CA . ALA A 1 94 ? -14.253 32.061 22.312 1.00 43.22 94 ALA A CA 1
ATOM 734 C C . ALA A 1 94 ? -14.195 33.007 21.108 1.00 43.22 94 ALA A C 1
ATOM 736 O O . ALA A 1 94 ? -13.547 32.631 20.106 1.00 43.22 94 ALA A O 1
#

Sequence (94 aa):
MTASNRSSNVQSVWDPGTEFEITRSQSPISEDGFKLGEPKYLECAHCSARVLLTEEPSPGIDELQHDPFCGQRFARTTWWQEHFTADNAGSPSA